Protein AF-A0A2K3KV44-F1 (afdb_monomer)

Structure (mmCIF, N/CA/C/O backbone):
data_AF-A0A2K3KV44-F1
#
_entry.id   AF-A0A2K3KV44-F1
#
loop_
_atom_site.group_PDB
_atom_site.id
_atom_site.type_symbol
_atom_site.label_atom_id
_atom_site.label_alt_id
_atom_site.label_comp_id
_atom_site.label_asym_id
_atom_site.label_entity_id
_atom_site.label_seq_id
_atom_site.pdbx_PDB_ins_code
_atom_site.Cartn_x
_atom_site.Cartn_y
_atom_site.Cartn_z
_atom_site.occupancy
_atom_site.B_iso_or_equiv
_atom_site.auth_seq_id
_atom_site.auth_comp_id
_atom_site.auth_asym_id
_atom_site.auth_atom_id
_atom_site.pdbx_PDB_model_num
ATOM 1 N N . THR A 1 1 ? -12.534 3.136 -22.586 1.00 43.69 1 THR A N 1
ATOM 2 C CA . THR A 1 1 ? -12.162 4.554 -22.428 1.00 43.69 1 THR A CA 1
ATOM 3 C C . THR A 1 1 ? -11.034 4.568 -21.434 1.00 43.69 1 THR A C 1
ATOM 5 O O . THR A 1 1 ? -11.189 3.961 -20.383 1.00 43.69 1 THR A O 1
ATOM 8 N N . ASP A 1 2 ? -9.877 5.070 -21.844 1.00 49.06 2 ASP A N 1
ATOM 9 C CA . ASP A 1 2 ? -8.622 4.978 -21.096 1.00 49.06 2 ASP A CA 1
ATOM 10 C C . ASP A 1 2 ? -8.694 5.941 -19.902 1.00 49.06 2 ASP A C 1
ATOM 12 O O . ASP A 1 2 ? -8.519 7.147 -20.054 1.00 49.06 2 ASP A O 1
ATOM 16 N N . HIS A 1 3 ? -9.109 5.422 -18.747 1.00 52.34 3 HIS A N 1
ATOM 17 C CA . HIS A 1 3 ? -9.047 6.143 -17.478 1.00 52.34 3 HIS A CA 1
ATOM 18 C C . HIS A 1 3 ? -7.620 6.009 -16.958 1.00 52.34 3 HIS A C 1
ATOM 20 O O . HIS A 1 3 ? -7.055 4.912 -17.016 1.00 52.34 3 HIS A O 1
ATOM 26 N N . ALA A 1 4 ? -7.025 7.099 -16.478 1.00 55.53 4 ALA A N 1
ATOM 27 C CA . ALA A 1 4 ? -5.692 7.025 -15.906 1.00 55.53 4 ALA A CA 1
ATOM 28 C C . ALA A 1 4 ? -5.719 6.033 -14.724 1.00 55.53 4 ALA A C 1
ATOM 30 O O . ALA A 1 4 ? -6.744 5.918 -14.044 1.00 55.53 4 ALA A O 1
ATOM 31 N N . PRO A 1 5 ? -4.620 5.307 -14.445 1.00 57.09 5 PRO A N 1
ATOM 32 C CA . PRO A 1 5 ? -4.587 4.252 -13.422 1.00 57.09 5 PRO A CA 1
ATOM 33 C C . PRO A 1 5 ? -4.879 4.734 -11.986 1.00 57.09 5 PRO A C 1
ATOM 35 O O . PRO A 1 5 ? -4.857 3.926 -11.064 1.00 57.09 5 PRO A O 1
ATOM 38 N N . PHE A 1 6 ? -5.144 6.031 -11.801 1.00 68.25 6 PHE A N 1
ATOM 39 C CA . PHE A 1 6 ? -5.311 6.722 -10.527 1.00 68.25 6 PHE A CA 1
ATOM 40 C C . PHE A 1 6 ? -6.598 7.571 -10.458 1.00 68.25 6 PHE A C 1
ATOM 42 O O . PHE A 1 6 ? -6.739 8.395 -9.558 1.00 68.25 6 PHE A O 1
ATOM 49 N N . ASP A 1 7 ? -7.544 7.395 -11.387 1.00 74.00 7 ASP A N 1
ATOM 50 C CA . ASP A 1 7 ? -8.792 8.182 -11.419 1.00 74.00 7 ASP A CA 1
ATOM 51 C C . ASP A 1 7 ? -9.801 7.782 -10.316 1.00 74.00 7 ASP A C 1
ATOM 53 O O . ASP A 1 7 ? -10.833 8.431 -10.152 1.00 74.00 7 ASP A O 1
ATOM 57 N N . ASP A 1 8 ? -9.520 6.718 -9.556 1.00 81.50 8 ASP A N 1
ATOM 58 C CA . ASP A 1 8 ? -10.363 6.178 -8.480 1.00 81.50 8 ASP A CA 1
ATOM 59 C C . ASP A 1 8 ? -9.771 6.343 -7.064 1.00 81.50 8 ASP A C 1
ATOM 61 O O . ASP A 1 8 ? -10.117 5.592 -6.152 1.00 81.50 8 ASP A O 1
ATOM 65 N N . ILE A 1 9 ? -8.909 7.345 -6.845 1.00 87.88 9 ILE A N 1
ATOM 66 C CA . ILE A 1 9 ? -8.366 7.644 -5.508 1.00 87.88 9 ILE A CA 1
ATOM 67 C C . ILE A 1 9 ? -9.450 8.249 -4.607 1.00 87.88 9 ILE A C 1
ATOM 69 O O . ILE A 1 9 ? -9.995 9.320 -4.879 1.00 87.88 9 ILE A O 1
ATOM 73 N N . ILE A 1 10 ? -9.716 7.585 -3.480 1.00 93.25 10 ILE A N 1
ATOM 74 C CA . ILE A 1 10 ? -10.660 8.041 -2.455 1.00 93.25 10 ILE A CA 1
ATOM 75 C C . ILE A 1 10 ? -9.918 8.184 -1.128 1.00 93.25 10 ILE A C 1
ATOM 77 O O . ILE A 1 10 ? -9.434 7.199 -0.574 1.00 93.25 10 ILE A O 1
ATOM 81 N N . MET A 1 11 ? -9.878 9.401 -0.584 1.00 94.75 11 MET A N 1
ATOM 82 C CA . MET A 1 11 ? -9.355 9.665 0.759 1.00 94.75 11 MET A CA 1
ATOM 83 C C . MET A 1 11 ? -10.452 9.461 1.805 1.00 94.75 11 MET A C 1
ATOM 85 O O . MET A 1 11 ? -11.424 10.212 1.838 1.00 94.75 11 MET A O 1
ATOM 89 N N . SER A 1 12 ? -10.281 8.470 2.682 1.00 96.44 12 SER A N 1
ATOM 90 C CA . SER A 1 12 ? -11.187 8.215 3.811 1.00 96.44 12 SER A CA 1
ATOM 91 C C . SER A 1 12 ? -10.684 8.810 5.127 1.00 96.44 12 SER A C 1
ATOM 93 O O . SER A 1 12 ? -11.488 9.067 6.019 1.00 96.44 12 SER A O 1
ATOM 95 N N . LEU A 1 13 ? -9.372 9.001 5.268 1.00 95.56 13 LEU A N 1
ATOM 96 C CA . LEU A 1 13 ? -8.733 9.664 6.405 1.00 95.56 13 LEU A CA 1
ATOM 97 C C . LEU A 1 13 ? -7.674 10.626 5.877 1.00 95.56 13 LEU A C 1
ATOM 99 O O . LEU A 1 13 ? -7.097 10.385 4.818 1.00 95.56 13 LEU A O 1
ATOM 103 N N . THR A 1 14 ? -7.349 11.678 6.629 1.00 96.69 14 THR A N 1
ATOM 104 C CA . THR A 1 14 ? -6.131 12.432 6.316 1.00 96.69 14 THR A CA 1
ATOM 105 C C . THR A 1 14 ? -4.906 11.531 6.527 1.00 96.69 14 THR A C 1
ATOM 107 O O . THR A 1 14 ? -4.948 10.636 7.380 1.00 96.69 14 THR A O 1
ATOM 110 N N . PRO A 1 15 ? -3.775 11.769 5.836 1.00 94.50 15 PRO A N 1
ATOM 111 C CA . PRO A 1 15 ? -2.560 10.990 6.074 1.00 94.50 15 PRO A CA 1
ATOM 112 C C . PRO A 1 15 ? -2.106 11.016 7.538 1.00 94.50 15 PRO A C 1
ATOM 114 O O . PR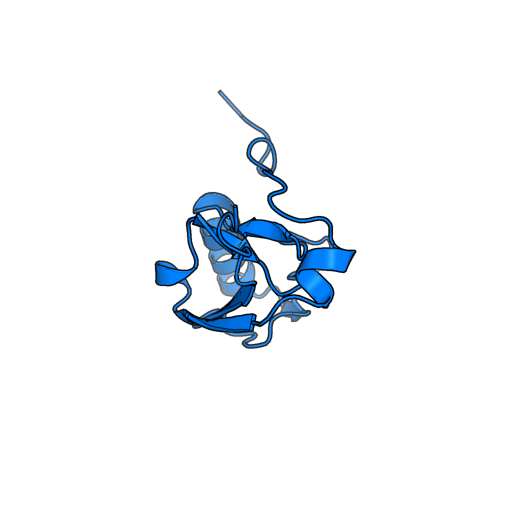O A 1 15 ? -1.597 10.021 8.050 1.00 94.50 15 PRO A O 1
ATOM 117 N N . ARG A 1 16 ? -2.337 12.135 8.242 1.00 95.19 16 ARG A N 1
ATOM 118 C CA . ARG A 1 16 ? -2.063 12.262 9.678 1.00 95.19 16 ARG A CA 1
ATOM 119 C C . ARG A 1 16 ? -2.961 11.343 10.503 1.00 95.19 16 ARG A C 1
ATOM 121 O O . ARG A 1 16 ? -2.450 10.636 11.367 1.00 95.19 16 ARG A O 1
ATOM 128 N N . ASP A 1 17 ? -4.262 11.333 10.242 1.00 96.00 17 ASP A N 1
ATOM 129 C CA . ASP A 1 17 ? -5.197 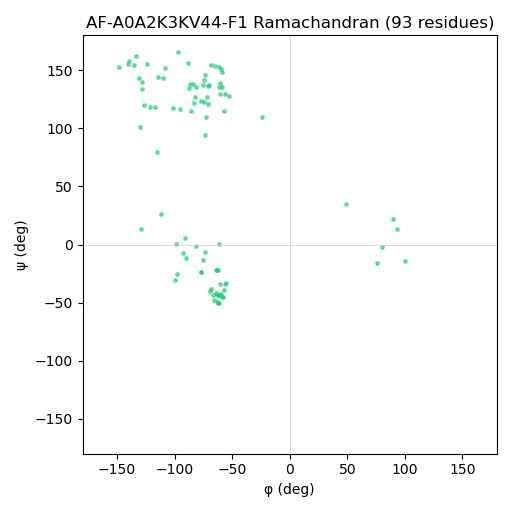10.502 11.005 1.00 96.00 17 ASP A CA 1
ATOM 130 C C . ASP A 1 17 ? -4.940 9.019 10.747 1.00 96.00 17 ASP A C 1
ATOM 132 O O . ASP A 1 17 ? -4.841 8.239 11.689 1.00 96.00 17 ASP A O 1
ATOM 136 N N . ALA A 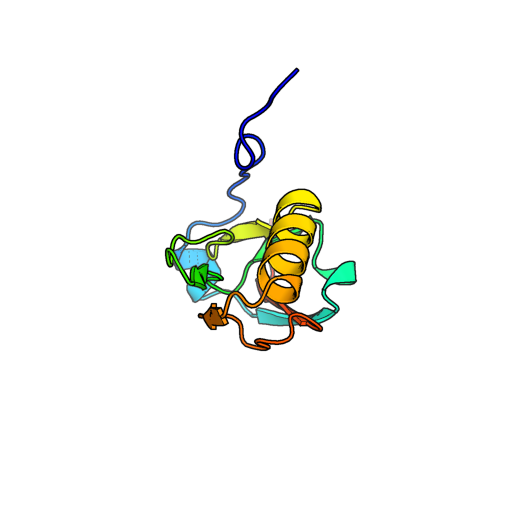1 18 ? -4.713 8.634 9.489 1.00 95.94 18 ALA A N 1
ATOM 137 C CA . ALA A 1 18 ? -4.324 7.272 9.138 1.00 95.94 18 ALA A CA 1
ATOM 138 C C . ALA A 1 18 ? -2.995 6.858 9.788 1.00 95.94 18 ALA A C 1
ATOM 140 O O . ALA A 1 18 ? -2.824 5.701 10.176 1.00 95.94 18 ALA A O 1
ATOM 141 N N . PHE A 1 19 ? -2.053 7.795 9.947 1.00 92.00 19 PHE A N 1
ATOM 142 C CA . PHE A 1 19 ? -0.792 7.533 10.632 1.00 92.00 19 PHE A CA 1
ATOM 143 C C . PHE A 1 19 ? -1.001 7.165 12.108 1.00 92.00 19 PHE A C 1
ATOM 145 O O . PHE A 1 19 ? -0.376 6.203 12.563 1.00 92.00 19 PHE A O 1
ATOM 152 N N . PHE A 1 20 ? -1.883 7.872 12.823 1.00 94.38 20 PHE A N 1
ATOM 153 C CA . PHE A 1 20 ? -2.170 7.647 14.249 1.00 94.38 20 PHE A CA 1
ATOM 154 C C . PHE A 1 20 ? -3.300 6.646 14.527 1.00 94.38 20 PHE A C 1
ATOM 156 O O . PHE A 1 20 ? -3.466 6.219 15.670 1.00 94.38 20 PHE A O 1
ATOM 163 N N . ALA A 1 21 ? -4.068 6.251 13.512 1.00 95.50 21 ALA A N 1
ATOM 164 C CA . ALA A 1 21 ? -5.123 5.261 13.650 1.00 95.50 21 ALA A CA 1
ATOM 165 C C . ALA A 1 21 ? -4.576 3.914 14.145 1.00 95.50 21 ALA A C 1
ATOM 167 O O . ALA A 1 21 ? -3.444 3.518 13.849 1.00 95.50 21 ALA A O 1
ATOM 168 N N . SER A 1 22 ? -5.419 3.164 14.859 1.00 96.69 22 SER A N 1
ATOM 169 C CA . SER A 1 22 ? -5.143 1.751 15.126 1.00 96.69 22 SER A CA 1
ATOM 170 C C . SER A 1 22 ? -5.071 0.988 13.807 1.00 96.69 22 SER A C 1
ATOM 172 O O . SER A 1 22 ? -5.916 1.175 12.933 1.00 96.69 22 SER A O 1
ATOM 174 N N . LYS A 1 23 ? -4.069 0.120 13.665 1.00 97.19 23 LYS A N 1
ATOM 175 C CA . LYS A 1 23 ? -3.788 -0.606 12.424 1.00 97.19 23 LYS A CA 1
ATOM 176 C C . LYS A 1 23 ? -3.776 -2.102 12.660 1.00 97.19 23 LYS A C 1
ATOM 178 O O . LYS A 1 23 ? -3.489 -2.572 13.759 1.00 97.19 23 LYS A O 1
ATOM 183 N N . ARG A 1 24 ? -4.041 -2.856 11.603 1.00 97.88 24 ARG A N 1
ATOM 184 C CA . ARG A 1 24 ? -3.939 -4.317 11.608 1.00 97.88 24 ARG A CA 1
ATOM 185 C C . ARG A 1 24 ? -3.533 -4.823 10.236 1.00 97.88 24 ARG A C 1
ATOM 187 O O . ARG A 1 24 ? -3.836 -4.197 9.226 1.00 97.88 24 ARG A O 1
ATOM 194 N N . LYS A 1 25 ? -2.876 -5.975 10.203 1.00 98.25 25 LYS A N 1
ATOM 195 C CA . LYS A 1 25 ? -2.500 -6.656 8.965 1.00 98.25 25 LYS A CA 1
ATOM 196 C C . LYS A 1 25 ? -3.648 -7.553 8.498 1.00 98.25 25 LYS A C 1
ATOM 198 O O . LYS A 1 25 ? -4.287 -8.214 9.315 1.00 98.25 25 LYS A O 1
ATOM 203 N N . VAL A 1 26 ? -3.920 -7.550 7.201 1.00 98.56 26 VAL A N 1
ATOM 204 C CA . VAL A 1 26 ? -4.915 -8.405 6.535 1.00 98.56 26 VAL A CA 1
ATOM 205 C C . VAL A 1 26 ? -4.308 -9.009 5.284 1.00 98.56 26 VAL A C 1
ATOM 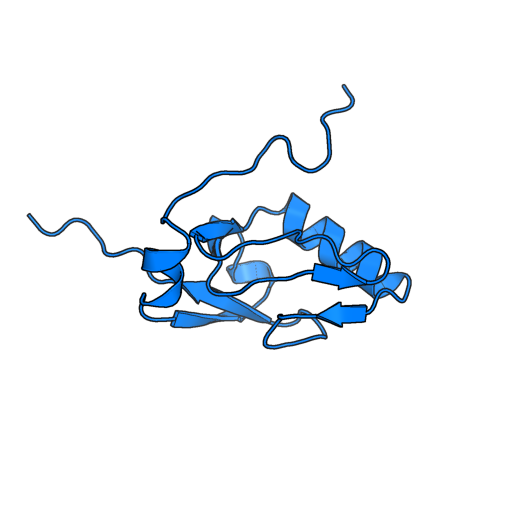207 O O . VAL A 1 26 ? -3.300 -8.502 4.793 1.00 98.56 26 VAL A O 1
ATOM 210 N N . THR A 1 27 ? -4.904 -10.073 4.747 1.00 98.62 27 THR A N 1
ATOM 211 C CA . THR A 1 27 ? -4.479 -10.564 3.430 1.00 98.62 27 THR A CA 1
ATOM 212 C C . THR A 1 27 ? -4.707 -9.489 2.367 1.00 98.62 27 THR A C 1
ATOM 214 O O . THR A 1 27 ? -5.602 -8.651 2.500 1.00 98.62 27 THR A O 1
ATOM 217 N N . VAL A 1 28 ? -3.920 -9.515 1.291 1.00 97.69 28 VAL A N 1
ATOM 218 C CA . VAL A 1 28 ? -4.063 -8.553 0.183 1.00 97.69 28 VAL A CA 1
ATOM 219 C C . VAL A 1 28 ? -5.474 -8.559 -0.421 1.00 97.69 28 VAL A C 1
ATOM 221 O O . VAL A 1 28 ? -6.008 -7.520 -0.779 1.00 97.69 28 VAL A O 1
ATOM 224 N N . LYS A 1 29 ? -6.135 -9.721 -0.460 1.00 97.94 29 LYS A N 1
ATOM 225 C CA . LYS A 1 29 ? -7.513 -9.835 -0.950 1.00 97.94 29 LYS A CA 1
ATOM 226 C C . LYS A 1 29 ? -8.512 -9.161 -0.011 1.00 97.94 29 LYS A C 1
ATOM 228 O O . LYS A 1 29 ? -9.458 -8.525 -0.455 1.00 97.94 29 LYS A O 1
ATOM 233 N N . GLU A 1 30 ? -8.315 -9.308 1.295 1.00 98.44 30 GLU A N 1
ATOM 234 C CA . GLU A 1 30 ? -9.181 -8.693 2.299 1.00 98.44 30 GLU A CA 1
ATOM 235 C C . GLU A 1 30 ? -8.935 -7.192 2.461 1.00 98.44 30 GLU A C 1
ATOM 237 O O . GLU A 1 30 ? -9.714 -6.544 3.159 1.00 98.44 30 GLU A O 1
ATOM 242 N N . SER A 1 31 ? -7.845 -6.636 1.930 1.00 98.31 31 SER A N 1
ATOM 243 C CA . SER A 1 31 ? -7.535 -5.212 2.077 1.00 98.31 31 SER A CA 1
ATOM 244 C C . SER A 1 31 ? -8.373 -4.324 1.156 1.00 98.31 31 SER A C 1
ATOM 246 O O . SER A 1 31 ? -8.597 -3.165 1.496 1.00 98.31 31 SER A O 1
ATOM 248 N N . ILE A 1 32 ? -8.882 -4.868 0.046 1.00 97.94 32 ILE A N 1
ATOM 249 C CA . ILE A 1 32 ? -9.702 -4.143 -0.929 1.00 97.94 32 ILE A CA 1
ATOM 250 C C . ILE A 1 32 ? -10.927 -3.527 -0.234 1.00 97.94 32 ILE A C 1
ATOM 252 O O . ILE A 1 32 ? -11.645 -4.193 0.513 1.00 97.94 32 ILE A O 1
ATOM 256 N N . GLY A 1 33 ? -11.146 -2.233 -0.467 1.00 97.19 33 GLY A N 1
ATOM 257 C CA . GLY A 1 33 ? -12.206 -1.431 0.145 1.00 97.19 33 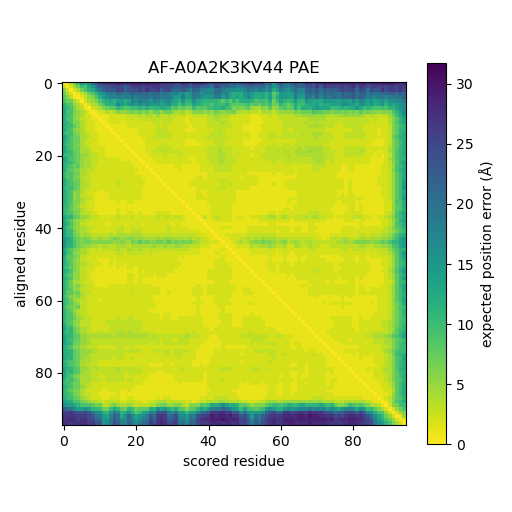GLY A CA 1
ATOM 258 C C . GLY A 1 33 ? -11.908 -0.938 1.566 1.00 97.19 33 GLY A C 1
ATOM 259 O O . GLY A 1 33 ? -12.729 -0.225 2.138 1.00 97.19 33 GLY A O 1
ATOM 260 N N . LYS A 1 34 ? -10.758 -1.286 2.157 1.00 98.12 34 LYS A N 1
ATOM 261 C CA . LYS A 1 34 ? -10.321 -0.771 3.468 1.00 98.12 34 LYS A CA 1
ATOM 262 C C . LYS A 1 34 ? -9.368 0.404 3.299 1.00 98.12 34 LYS A C 1
ATOM 264 O O . LYS A 1 34 ? -8.826 0.630 2.225 1.00 98.12 34 LYS A O 1
ATOM 269 N N . VAL A 1 35 ? -9.130 1.132 4.384 1.00 98.25 35 VAL A N 1
ATOM 270 C CA . VAL A 1 35 ? -8.212 2.273 4.380 1.00 98.25 35 VAL A CA 1
ATOM 271 C C . VAL A 1 35 ? -6.775 1.799 4.542 1.00 98.25 35 VAL A C 1
ATOM 273 O O . VAL A 1 35 ? -6.469 1.069 5.487 1.00 98.25 35 VAL A O 1
ATOM 276 N N . SER A 1 36 ? -5.890 2.220 3.642 1.00 98.12 36 SER A N 1
ATOM 277 C CA . SER A 1 36 ? -4.463 1.937 3.725 1.00 98.12 36 SER A CA 1
ATOM 278 C C . SER A 1 36 ? -3.880 2.525 5.005 1.00 98.12 36 SER A C 1
ATOM 280 O O . SER A 1 36 ? -4.089 3.694 5.335 1.00 98.12 36 SER A O 1
ATOM 282 N N . GLY A 1 37 ? -3.149 1.696 5.745 1.00 97.88 37 GLY A N 1
ATOM 283 C CA . GLY A 1 37 ? -2.384 2.098 6.923 1.00 97.88 37 GLY A CA 1
ATOM 284 C C . GLY A 1 37 ? -0.900 2.326 6.631 1.00 97.88 37 GLY A C 1
ATOM 285 O O . GLY A 1 37 ? -0.149 2.637 7.559 1.00 97.88 37 GLY A O 1
ATOM 286 N N . GLU A 1 38 ? -0.478 2.157 5.377 1.00 96.69 38 GLU A N 1
ATOM 287 C CA . GLU A 1 38 ? 0.916 2.198 4.942 1.00 96.69 38 GLU A CA 1
ATOM 288 C C . GLU A 1 38 ? 1.090 2.936 3.607 1.00 96.69 38 GLU A C 1
ATOM 290 O O . GLU A 1 38 ? 0.144 3.127 2.842 1.00 96.69 38 GLU A O 1
ATOM 295 N N . LEU A 1 39 ? 2.314 3.406 3.371 1.00 96.94 39 LEU A N 1
ATOM 296 C CA . LEU A 1 39 ? 2.726 4.044 2.126 1.00 96.94 39 LEU A CA 1
ATOM 297 C C . LEU A 1 39 ? 3.383 2.970 1.259 1.00 96.94 39 LEU A C 1
ATOM 299 O O . LEU A 1 39 ? 4.406 2.433 1.671 1.00 96.94 39 LEU A O 1
ATOM 303 N N . ILE A 1 40 ? 2.822 2.648 0.093 1.00 97.56 40 ILE A N 1
ATOM 304 C CA . ILE A 1 40 ? 3.359 1.595 -0.782 1.00 97.56 40 ILE A CA 1
ATOM 305 C C . ILE A 1 40 ? 3.808 2.198 -2.106 1.00 97.56 40 ILE A C 1
ATOM 307 O O . ILE A 1 40 ? 2.992 2.724 -2.868 1.00 97.56 40 ILE A O 1
ATOM 311 N N . CYS A 1 41 ? 5.104 2.070 -2.398 1.00 97.06 41 CYS A N 1
ATOM 312 C CA . CYS A 1 41 ? 5.718 2.587 -3.620 1.00 97.06 41 CYS A CA 1
ATOM 313 C C . CYS A 1 41 ? 6.493 1.472 -4.344 1.00 97.06 41 CYS A C 1
ATOM 315 O O . CYS A 1 41 ? 7.449 0.939 -3.764 1.00 97.06 41 CYS A O 1
ATOM 317 N N . PRO A 1 42 ? 6.149 1.137 -5.600 1.00 96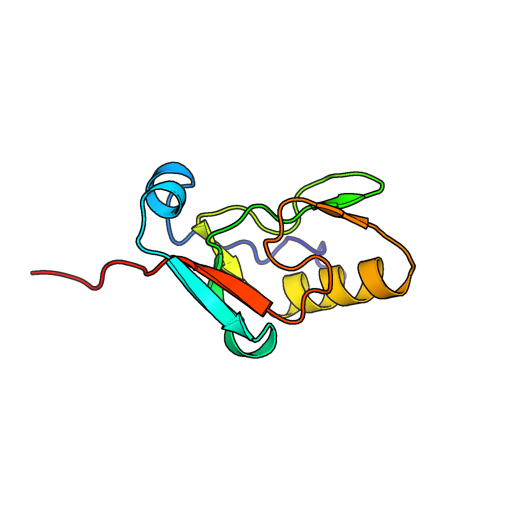.56 42 PRO A N 1
ATOM 318 C CA . PRO A 1 42 ? 7.000 0.316 -6.449 1.00 96.56 42 PRO A CA 1
ATOM 319 C C . PRO A 1 42 ? 8.200 1.118 -6.973 1.00 96.56 42 PRO A C 1
ATOM 321 O O . PRO A 1 42 ? 8.066 2.289 -7.342 1.00 96.56 42 PRO A O 1
ATOM 324 N N . TYR A 1 43 ? 9.368 0.485 -7.054 1.00 95.44 43 TYR A N 1
ATOM 325 C CA . TYR A 1 43 ? 10.593 1.066 -7.593 1.00 95.44 43 TYR A CA 1
ATOM 326 C C . TYR A 1 43 ? 11.242 0.167 -8.660 1.00 95.44 43 TYR A C 1
ATOM 328 O O . TYR A 1 43 ? 11.306 -1.048 -8.469 1.00 95.44 43 TYR A O 1
ATOM 336 N N . PRO A 1 44 ? 11.776 0.751 -9.752 1.00 92.38 44 PRO A N 1
ATOM 337 C CA . PRO A 1 44 ? 11.585 2.142 -10.197 1.00 92.38 44 PRO A CA 1
ATOM 338 C C . PRO A 1 44 ? 10.136 2.403 -10.679 1.00 92.38 44 PRO A C 1
ATOM 340 O O . PRO A 1 44 ? 9.477 1.458 -11.110 1.00 92.38 44 PRO A O 1
ATOM 343 N N . PRO A 1 45 ? 9.606 3.650 -10.630 1.00 91.25 45 PRO A N 1
ATOM 344 C CA . PRO A 1 45 ? 10.279 4.921 -10.321 1.00 91.25 45 PRO A CA 1
ATOM 345 C C . PRO A 1 45 ? 10.236 5.369 -8.845 1.00 91.25 45 PRO A C 1
ATOM 347 O O . PRO A 1 45 ? 10.885 6.354 -8.512 1.00 91.25 45 PRO A O 1
ATOM 350 N N . GLY A 1 46 ? 9.498 4.694 -7.956 1.00 92.62 46 GLY A N 1
ATOM 351 C CA . GLY A 1 46 ? 9.389 5.080 -6.539 1.00 92.62 46 GLY A CA 1
ATOM 352 C C . GLY A 1 46 ? 8.247 6.050 -6.217 1.00 92.62 46 GLY A C 1
ATOM 353 O O . GLY A 1 46 ? 8.298 6.735 -5.198 1.00 92.62 46 GLY A O 1
ATOM 354 N N . ILE A 1 47 ? 7.221 6.121 -7.070 1.00 94.00 47 ILE A N 1
ATOM 355 C CA . ILE A 1 47 ? 6.019 6.938 -6.834 1.00 94.00 47 ILE A CA 1
ATOM 356 C C . ILE A 1 47 ? 5.001 6.111 -6.029 1.00 94.00 47 ILE A C 1
ATOM 358 O O . ILE A 1 47 ? 4.787 4.948 -6.382 1.00 94.00 47 ILE A O 1
ATOM 362 N N . PRO A 1 48 ? 4.367 6.665 -4.977 1.00 94.19 48 PRO A N 1
ATOM 363 C CA . PRO A 1 48 ? 3.339 5.954 -4.225 1.00 94.19 48 PRO A CA 1
ATOM 364 C C . PRO A 1 48 ? 2.156 5.530 -5.094 1.00 94.19 48 PRO A C 1
ATOM 366 O O . PRO A 1 48 ? 1.646 6.317 -5.887 1.00 94.19 48 PRO A O 1
ATOM 369 N N . VAL A 1 49 ? 1.715 4.289 -4.903 1.00 95.62 49 VAL A N 1
ATOM 370 C CA . VAL A 1 49 ? 0.436 3.775 -5.423 1.00 95.62 49 VAL A CA 1
ATOM 371 C C . VAL A 1 49 ? -0.629 3.782 -4.333 1.00 95.62 49 VAL A C 1
ATOM 373 O O . VAL A 1 49 ? -1.805 3.931 -4.636 1.00 95.62 49 VAL A O 1
ATOM 376 N N . LEU A 1 50 ? -0.215 3.600 -3.076 1.00 96.12 50 LEU A N 1
ATOM 377 C CA . LEU A 1 50 ? -1.081 3.731 -1.912 1.00 96.12 50 LEU A CA 1
ATOM 378 C C . LEU A 1 50 ? -0.440 4.674 -0.905 1.00 96.12 50 LEU A C 1
ATOM 380 O O . LEU A 1 50 ? 0.740 4.531 -0.571 1.00 96.12 50 LEU A O 1
ATOM 384 N N . ILE A 1 51 ? -1.240 5.596 -0.390 1.00 96.12 51 ILE A N 1
ATOM 385 C CA . ILE A 1 51 ? -0.899 6.530 0.678 1.00 96.12 51 ILE A CA 1
ATOM 386 C C . ILE A 1 51 ? -1.760 6.200 1.906 1.00 96.12 51 ILE A C 1
ATOM 388 O O . ILE A 1 51 ? -2.928 5.829 1.763 1.00 96.12 51 ILE A O 1
ATOM 392 N N . PRO A 1 52 ? -1.235 6.335 3.140 1.00 97.50 52 PRO A N 1
ATOM 393 C CA . PRO A 1 52 ? -2.054 6.187 4.333 1.00 97.50 52 PRO A CA 1
ATOM 394 C C . PRO A 1 52 ? -3.293 7.089 4.278 1.00 97.50 52 PRO A C 1
ATOM 396 O O . PRO A 1 52 ? -3.179 8.296 4.072 1.00 97.50 52 PRO A O 1
ATOM 399 N N . GLY A 1 53 ? -4.467 6.503 4.498 1.00 97.12 53 GLY A N 1
ATOM 400 C CA . GLY A 1 53 ? -5.750 7.208 4.453 1.00 97.12 53 GLY A CA 1
ATOM 401 C C . GLY A 1 53 ? -6.534 7.038 3.154 1.00 97.12 53 GLY A C 1
ATOM 402 O O . GLY A 1 53 ? -7.742 7.285 3.155 1.00 97.12 53 GLY A O 1
ATOM 403 N N . GLU A 1 54 ? -5.902 6.543 2.090 1.00 97.25 54 GLU A N 1
ATOM 404 C CA . GLU A 1 54 ? -6.592 6.149 0.859 1.00 97.25 54 GLU A CA 1
ATOM 405 C C . GLU A 1 54 ? -7.363 4.844 1.046 1.00 97.25 54 GLU A C 1
ATOM 407 O O . GLU A 1 54 ? -6.924 3.939 1.757 1.00 97.25 54 GLU A O 1
ATOM 412 N N . VAL A 1 55 ? -8.505 4.716 0.379 1.00 97.38 55 VAL A N 1
ATOM 413 C CA . VAL A 1 55 ? -9.181 3.429 0.210 1.00 97.38 55 VAL A CA 1
ATOM 414 C C . VAL A 1 55 ? -8.372 2.582 -0.767 1.00 97.38 55 VAL A C 1
ATOM 416 O O . VAL A 1 55 ? -8.081 3.002 -1.883 1.00 97.38 55 VAL A O 1
ATOM 419 N N . ILE A 1 56 ? -8.031 1.365 -0.358 1.00 97.62 56 ILE A N 1
ATOM 420 C CA . ILE A 1 56 ? -7.310 0.406 -1.187 1.00 97.62 56 ILE A CA 1
ATOM 421 C C . ILE A 1 56 ? -8.271 -0.126 -2.248 1.00 97.62 56 ILE A C 1
ATOM 423 O O . ILE A 1 56 ? -9.196 -0.879 -1.933 1.00 97.62 56 ILE A O 1
ATOM 427 N N . THR A 1 57 ? -8.062 0.248 -3.505 1.00 96.62 57 THR A N 1
ATOM 428 C CA . THR A 1 57 ? -8.881 -0.239 -4.620 1.00 96.62 57 THR A CA 1
ATOM 429 C C . THR A 1 57 ? -8.316 -1.535 -5.198 1.00 96.62 57 THR A C 1
ATOM 431 O O . THR A 1 57 ? -7.126 -1.834 -5.069 1.00 96.62 57 THR A O 1
ATOM 434 N N . GLU A 1 58 ? -9.173 -2.322 -5.853 1.00 95.25 58 GLU A N 1
ATOM 435 C CA . GLU A 1 58 ? -8.748 -3.529 -6.576 1.00 95.25 58 GLU A CA 1
ATOM 436 C C . GLU A 1 58 ? -7.697 -3.188 -7.642 1.00 95.25 58 GLU A C 1
ATOM 438 O O . GLU A 1 58 ? -6.679 -3.863 -7.744 1.00 95.25 58 GLU A O 1
ATOM 443 N N . ARG A 1 59 ? -7.862 -2.058 -8.343 1.00 93.88 59 ARG A N 1
ATOM 444 C CA . ARG A 1 59 ? -6.902 -1.571 -9.345 1.00 93.88 59 ARG A CA 1
ATOM 445 C C . ARG A 1 59 ? -5.525 -1.274 -8.764 1.00 93.88 59 ARG A C 1
ATOM 447 O O . ARG A 1 59 ? -4.524 -1.648 -9.372 1.00 93.88 59 ARG A O 1
ATOM 454 N N . ALA A 1 60 ? -5.461 -0.620 -7.603 1.00 95.25 60 ALA A N 1
ATOM 455 C CA . ALA A 1 60 ? -4.195 -0.339 -6.931 1.00 95.25 60 ALA A CA 1
ATOM 456 C C . ALA A 1 60 ? -3.468 -1.640 -6.555 1.00 95.25 60 ALA A C 1
ATOM 458 O O . ALA A 1 60 ? -2.266 -1.779 -6.794 1.00 95.25 60 ALA A O 1
ATOM 459 N N . VAL A 1 61 ? -4.210 -2.619 -6.026 1.00 96.19 61 VAL A N 1
ATOM 460 C CA . VAL A 1 61 ? -3.685 -3.952 -5.697 1.00 96.19 61 VAL A CA 1
ATOM 461 C C . VAL A 1 61 ? -3.194 -4.675 -6.952 1.00 96.19 61 VAL A C 1
ATOM 463 O O . VAL A 1 61 ? -2.052 -5.134 -6.978 1.00 96.19 61 VAL A O 1
ATOM 466 N N . ASP A 1 62 ? -4.006 -4.732 -8.005 1.00 95.81 62 ASP A N 1
ATOM 467 C CA . ASP A 1 62 ? -3.661 -5.390 -9.266 1.00 95.81 62 ASP A CA 1
ATOM 468 C C . ASP A 1 62 ? -2.420 -4.7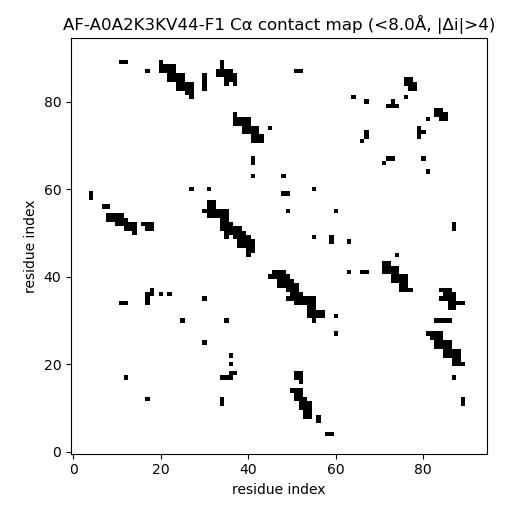69 -9.909 1.00 95.81 62 ASP A C 1
ATOM 470 O O . ASP A 1 62 ? -1.522 -5.484 -10.367 1.00 95.81 62 ASP A O 1
ATOM 474 N N . TYR A 1 63 ? -2.323 -3.438 -9.899 1.00 95.12 63 TYR A N 1
ATOM 475 C CA . TYR A 1 63 ? -1.150 -2.728 -10.392 1.00 95.12 63 TYR A CA 1
ATOM 476 C C . TYR A 1 63 ? 0.099 -3.092 -9.586 1.00 95.12 63 TYR A C 1
ATOM 478 O O . TYR A 1 63 ? 1.106 -3.486 -10.178 1.00 95.12 63 TYR A O 1
ATOM 486 N N . LEU A 1 64 ? 0.032 -3.028 -8.251 1.00 96.12 64 LEU A N 1
ATOM 487 C CA . LEU A 1 64 ? 1.146 -3.365 -7.359 1.00 96.12 64 LEU A CA 1
ATOM 488 C C . LEU A 1 64 ? 1.624 -4.812 -7.543 1.00 96.12 64 LEU A C 1
ATOM 490 O O . LEU A 1 64 ? 2.825 -5.060 -7.669 1.00 96.12 64 LEU A O 1
ATOM 494 N N . LEU A 1 65 ? 0.698 -5.770 -7.618 1.00 96.75 65 LEU A N 1
ATOM 495 C CA . LEU A 1 65 ? 1.015 -7.176 -7.879 1.00 96.75 65 LEU A CA 1
ATOM 496 C C . LEU A 1 65 ? 1.640 -7.364 -9.270 1.00 96.75 65 LEU A C 1
ATOM 498 O O . LEU A 1 65 ? 2.621 -8.102 -9.411 1.00 96.75 65 LEU A O 1
ATOM 502 N N . SER A 1 66 ? 1.113 -6.673 -10.286 1.00 96.69 66 SER A N 1
ATOM 503 C CA . SER A 1 66 ? 1.611 -6.714 -11.664 1.00 96.69 66 SER A CA 1
ATOM 504 C C . SER A 1 66 ? 3.039 -6.182 -11.772 1.00 96.69 66 SER A C 1
ATOM 506 O O . SER A 1 66 ? 3.902 -6.869 -12.322 1.00 96.69 66 SER A O 1
ATOM 508 N N . VAL A 1 67 ? 3.339 -5.006 -11.213 1.00 96.06 67 VAL A N 1
ATOM 509 C CA . VAL A 1 67 ? 4.699 -4.441 -11.271 1.00 96.06 67 VAL A CA 1
ATOM 510 C C . VAL A 1 67 ? 5.689 -5.248 -10.434 1.00 96.06 67 VAL A C 1
ATOM 512 O O . VAL A 1 67 ? 6.792 -5.512 -10.911 1.00 96.06 67 VAL A O 1
ATOM 515 N N . ARG A 1 68 ? 5.283 -5.757 -9.259 1.00 96.06 68 ARG A N 1
ATOM 516 C CA . ARG A 1 68 ? 6.104 -6.686 -8.463 1.00 96.06 68 ARG A CA 1
ATOM 517 C C . ARG A 1 68 ? 6.452 -7.939 -9.265 1.00 96.06 68 ARG A C 1
ATOM 519 O O . ARG A 1 68 ? 7.602 -8.360 -9.292 1.00 96.06 68 ARG A O 1
ATOM 526 N N . SER A 1 69 ? 5.475 -8.529 -9.961 1.00 97.06 69 SER A N 1
ATOM 527 C CA . SER A 1 69 ? 5.705 -9.722 -10.796 1.00 97.06 69 SER A CA 1
ATOM 528 C C . SER A 1 69 ? 6.687 -9.482 -11.950 1.00 97.06 69 SER A C 1
ATOM 530 O O . SER A 1 69 ? 7.310 -10.424 -12.431 1.00 97.06 69 SER A O 1
ATOM 532 N N . LYS A 1 70 ? 6.859 -8.220 -12.361 1.00 96.75 70 LYS A N 1
ATOM 533 C CA . LYS A 1 70 ? 7.805 -7.782 -13.396 1.00 96.75 70 LYS A CA 1
ATOM 534 C C . LYS A 1 70 ? 9.1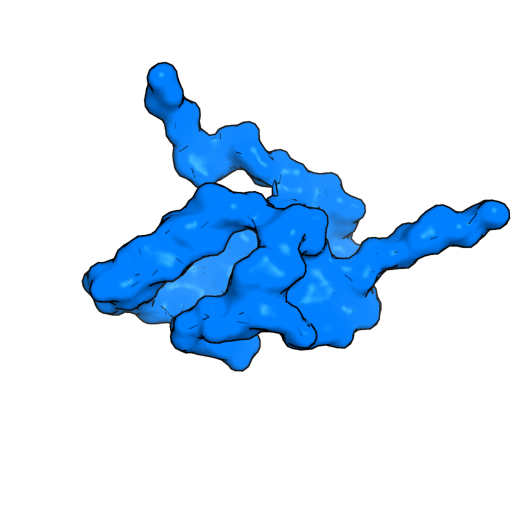74 -7.385 -12.832 1.00 96.75 70 LYS A C 1
ATOM 536 O O . LYS A 1 70 ? 10.015 -6.912 -13.588 1.00 96.75 70 LYS A O 1
ATOM 541 N N . GLY A 1 71 ? 9.401 -7.586 -11.532 1.00 96.44 71 GLY A N 1
ATOM 542 C CA . GLY A 1 71 ? 10.676 -7.321 -10.868 1.00 96.44 71 GLY A CA 1
ATOM 543 C C . GLY A 1 71 ? 10.802 -5.935 -10.240 1.00 96.44 71 GLY A C 1
ATOM 544 O O . GLY A 1 71 ? 11.916 -5.552 -9.900 1.00 96.44 71 GLY A O 1
ATOM 545 N N . ALA A 1 72 ? 9.707 -5.178 -10.090 1.00 96.44 72 ALA A N 1
ATOM 546 C CA . ALA A 1 72 ? 9.747 -3.946 -9.304 1.00 96.44 72 ALA A CA 1
ATOM 547 C C . ALA A 1 72 ? 9.898 -4.262 -7.808 1.00 96.44 72 ALA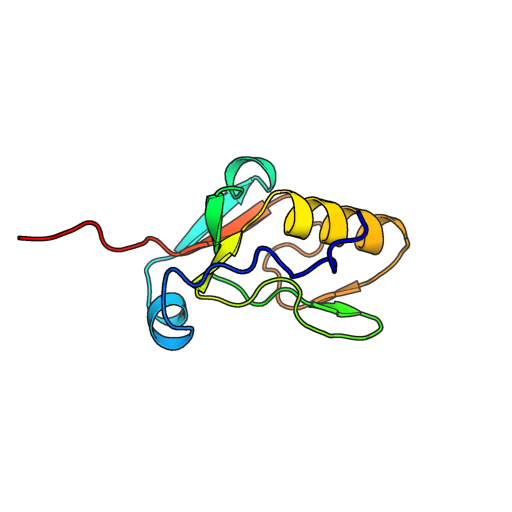 A C 1
ATOM 549 O O . ALA A 1 72 ? 9.202 -5.133 -7.275 1.00 96.44 72 ALA A O 1
ATOM 550 N N . ASP A 1 73 ? 10.752 -3.504 -7.130 1.00 96.88 73 ASP A N 1
ATOM 551 C CA . ASP A 1 73 ? 10.895 -3.553 -5.680 1.00 96.88 73 ASP A CA 1
ATOM 552 C C . ASP A 1 73 ? 9.712 -2.851 -5.019 1.00 96.88 73 ASP A C 1
ATOM 554 O O . ASP A 1 73 ? 9.303 -1.770 -5.439 1.00 96.88 73 ASP A O 1
ATOM 558 N N . ILE A 1 74 ? 9.173 -3.438 -3.954 1.00 97.62 74 ILE A N 1
ATOM 559 C CA . ILE A 1 74 ? 8.097 -2.826 -3.172 1.00 97.62 74 ILE A CA 1
ATOM 560 C C . ILE A 1 74 ? 8.691 -2.220 -1.906 1.00 97.62 74 ILE A C 1
ATOM 562 O O . ILE A 1 74 ? 9.230 -2.925 -1.054 1.00 97.62 74 ILE A O 1
ATOM 566 N N . SER A 1 75 ? 8.565 -0.902 -1.778 1.00 96.88 75 SER A N 1
ATOM 567 C CA . SER A 1 75 ? 9.020 -0.142 -0.614 1.00 96.88 75 SER A CA 1
ATOM 568 C C . SER A 1 75 ? 7.844 0.362 0.223 1.00 96.88 75 SER A C 1
ATOM 570 O O . SER A 1 75 ? 6.742 0.569 -0.288 1.00 96.88 75 SER A O 1
ATOM 572 N N . GLY A 1 76 ? 8.082 0.526 1.526 1.00 95.81 76 GLY A N 1
ATOM 573 C CA . GLY A 1 76 ? 7.111 1.055 2.490 1.00 95.81 76 GLY A CA 1
ATOM 574 C C . GLY A 1 76 ? 5.998 0.082 2.910 1.00 95.81 76 GLY A C 1
ATOM 575 O O . GLY A 1 76 ? 5.402 0.279 3.968 1.00 95.81 76 GLY A O 1
ATOM 576 N N . ALA A 1 77 ? 5.794 -1.011 2.166 1.00 96.94 77 ALA A N 1
ATOM 577 C CA . ALA A 1 77 ? 4.934 -2.112 2.584 1.00 96.94 77 ALA A CA 1
ATOM 578 C C . ALA A 1 77 ? 5.564 -2.917 3.734 1.00 96.94 77 ALA A C 1
ATOM 580 O O . ALA A 1 77 ? 6.735 -3.299 3.688 1.00 96.94 77 ALA A O 1
ATOM 581 N N . SER A 1 78 ? 4.760 -3.262 4.738 1.00 97.62 78 SER A N 1
ATOM 582 C CA . SER A 1 78 ? 5.131 -4.171 5.828 1.00 97.62 78 SER A CA 1
ATOM 583 C C . SER A 1 78 ? 5.421 -5.595 5.339 1.00 97.62 78 SER A C 1
ATOM 585 O O . SER A 1 78 ? 6.079 -6.368 6.038 1.00 97.62 78 SER A O 1
ATOM 587 N N . ASP A 1 79 ? 4.897 -5.961 4.172 1.00 97.88 79 ASP A N 1
ATOM 588 C CA . ASP A 1 79 ? 5.155 -7.219 3.482 1.00 97.88 79 ASP A CA 1
ATOM 589 C C . ASP A 1 79 ? 5.523 -6.923 2.016 1.00 97.88 79 ASP A C 1
ATOM 591 O O . ASP A 1 79 ? 4.634 -6.673 1.198 1.00 97.88 79 ASP A O 1
ATOM 595 N N . PRO A 1 80 ? 6.821 -6.951 1.659 1.00 95.00 80 PRO A N 1
ATOM 596 C CA . PRO A 1 80 ? 7.281 -6.665 0.298 1.00 95.00 80 PRO A CA 1
ATOM 597 C C . PRO A 1 80 ? 6.763 -7.659 -0.749 1.00 95.00 80 PRO A C 1
ATOM 599 O O . PRO A 1 80 ? 6.702 -7.342 -1.937 1.00 95.00 80 PRO A O 1
ATOM 602 N N . LEU A 1 81 ? 6.363 -8.864 -0.324 1.00 96.50 81 LEU A N 1
ATOM 603 C CA . LEU A 1 81 ? 5.741 -9.846 -1.206 1.00 96.50 81 LEU A CA 1
ATOM 604 C C . LEU A 1 81 ? 4.255 -9.567 -1.416 1.00 96.50 81 LEU A C 1
ATOM 606 O O . LEU A 1 81 ? 3.634 -10.306 -2.169 1.00 96.50 81 LEU A O 1
ATOM 610 N N . LEU A 1 82 ? 3.672 -8.536 -0.796 1.00 97.38 82 LEU A N 1
ATOM 611 C CA . LEU A 1 82 ? 2.259 -8.162 -0.922 1.00 97.38 82 LEU A CA 1
ATOM 612 C C . LEU A 1 82 ? 1.303 -9.353 -0.726 1.00 97.38 82 LEU A C 1
ATOM 614 O O . LEU A 1 82 ? 0.271 -9.447 -1.388 1.00 97.38 82 LEU A O 1
ATOM 618 N N . SER A 1 83 ? 1.647 -10.291 0.164 1.00 98.06 83 SER A N 1
ATOM 619 C CA . SER A 1 83 ? 0.699 -11.324 0.609 1.00 98.06 83 SER A CA 1
ATOM 620 C C . SER A 1 83 ? -0.283 -10.739 1.629 1.00 98.06 83 SER A C 1
ATOM 622 O O . SER A 1 83 ? -1.412 -11.214 1.786 1.00 98.06 83 SER A O 1
ATOM 624 N N . SER A 1 84 ? 0.130 -9.661 2.292 1.00 98.38 84 SER A N 1
ATOM 625 C CA . SER A 1 84 ? -0.638 -8.918 3.275 1.00 98.38 84 SER A CA 1
ATOM 626 C C . SER A 1 84 ? -0.440 -7.408 3.147 1.00 98.38 84 SER A C 1
ATOM 628 O O . SER A 1 84 ? 0.586 -6.954 2.650 1.00 98.38 84 SER A O 1
ATOM 630 N N . ILE A 1 85 ? -1.432 -6.647 3.613 1.00 98.31 85 ILE A N 1
ATOM 631 C CA . ILE A 1 85 ? -1.409 -5.182 3.689 1.00 98.31 85 ILE A CA 1
ATOM 632 C C . ILE A 1 85 ? -1.852 -4.751 5.092 1.00 98.31 85 ILE A C 1
ATOM 634 O O . ILE A 1 85 ? -2.719 -5.373 5.716 1.00 98.31 85 ILE A O 1
ATOM 638 N N . VAL A 1 86 ? -1.240 -3.694 5.612 1.00 98.44 86 VAL A N 1
ATOM 639 C CA . VAL A 1 86 ? -1.635 -3.006 6.839 1.00 98.44 86 VAL A CA 1
ATOM 640 C C . VAL A 1 86 ? -2.755 -2.023 6.524 1.00 98.44 86 VAL A C 1
ATOM 642 O O . VAL A 1 86 ? -2.592 -1.097 5.736 1.00 98.44 86 VAL A O 1
ATOM 645 N N . VAL A 1 87 ? -3.890 -2.195 7.193 1.00 98.50 87 VAL A N 1
ATOM 646 C CA . VAL A 1 87 ? -5.058 -1.319 7.071 1.00 98.50 87 VAL A CA 1
ATOM 647 C C . VAL A 1 87 ? -5.255 -0.511 8.346 1.00 98.50 87 VAL A C 1
ATOM 649 O O . VAL A 1 87 ? -5.032 -1.017 9.451 1.00 98.50 87 VAL A O 1
ATOM 652 N N . ALA A 1 88 ? -5.676 0.741 8.191 1.00 97.81 88 ALA A N 1
ATOM 653 C CA . ALA A 1 88 ? -6.099 1.603 9.283 1.00 97.81 88 ALA A CA 1
ATOM 654 C C . ALA A 1 88 ? -7.571 1.335 9.625 1.00 97.81 88 ALA A C 1
ATOM 656 O O . ALA A 1 88 ? -8.420 1.181 8.744 1.00 97.81 88 ALA A O 1
ATOM 657 N N . ASN A 1 89 ? -7.884 1.285 10.917 1.00 94.44 89 ASN A N 1
ATOM 658 C CA . ASN A 1 89 ? -9.262 1.286 11.381 1.00 94.44 89 ASN A CA 1
ATOM 659 C C . ASN A 1 89 ? -9.817 2.704 11.230 1.00 94.44 89 ASN A C 1
ATOM 661 O O . ASN A 1 89 ? -9.283 3.650 11.809 1.00 94.44 89 ASN A O 1
ATOM 665 N N . VAL A 1 90 ? -10.907 2.838 10.483 1.00 87.75 90 VAL A N 1
ATOM 666 C CA . VAL A 1 90 ? -11.703 4.065 10.481 1.00 87.75 90 VAL A CA 1
ATOM 667 C C . VAL A 1 90 ? -12.525 4.044 11.761 1.00 87.75 90 VAL A C 1
ATOM 669 O O . VAL A 1 90 ? -13.217 3.060 12.027 1.00 87.75 90 VAL A O 1
ATOM 672 N N . GLY A 1 91 ? -12.396 5.077 12.593 1.00 74.75 91 GLY A N 1
ATOM 673 C CA . GLY A 1 91 ? -13.268 5.232 13.751 1.00 74.75 91 GLY A CA 1
ATOM 674 C C . GLY A 1 91 ? -14.712 5.271 13.266 1.00 74.75 91 GLY A C 1
ATOM 675 O O . GLY A 1 91 ? -15.076 6.172 12.517 1.00 74.75 91 GLY A O 1
ATOM 676 N N . GLY A 1 92 ? -15.503 4.265 13.640 1.00 52.28 92 GLY A N 1
ATOM 677 C CA . GLY A 1 92 ? -16.945 4.315 13.459 1.00 52.28 92 GLY A CA 1
ATOM 678 C C . GLY A 1 92 ? -17.505 5.497 14.241 1.00 52.28 92 GLY A C 1
ATOM 679 O O . GLY A 1 92 ? -17.051 5.786 15.348 1.00 52.28 92 GLY A O 1
ATOM 680 N N . GLU A 1 93 ? -18.445 6.178 13.603 1.00 47.09 93 GLU A N 1
ATOM 681 C CA . GLU A 1 93 ? -19.400 7.125 14.163 1.00 47.09 93 GLU A CA 1
ATOM 682 C C . GLU A 1 93 ? -19.647 6.875 15.661 1.00 47.09 93 GLU A C 1
ATOM 684 O O . GLU A 1 93 ? -20.241 5.872 16.040 1.00 47.09 93 GLU A O 1
ATOM 689 N N . ASN A 1 94 ? -19.162 7.775 16.516 1.00 33.62 94 ASN A N 1
ATOM 690 C CA . ASN A 1 94 ? -19.563 7.837 17.918 1.00 33.62 94 ASN A CA 1
ATOM 691 C C . ASN A 1 94 ? -20.278 9.172 18.138 1.00 33.62 94 ASN A C 1
ATOM 693 O O . ASN A 1 94 ? -19.681 10.136 18.623 1.00 33.62 94 ASN A O 1
ATOM 697 N N . TYR A 1 95 ? -21.549 9.202 17.742 1.00 34.34 95 TYR A N 1
ATOM 698 C CA . TYR A 1 95 ? -22.609 9.835 18.522 1.00 34.34 95 TYR A CA 1
ATOM 699 C C . TYR A 1 95 ? -23.590 8.745 18.942 1.00 34.34 95 TYR A C 1
ATOM 701 O O . TYR A 1 95 ? -23.880 7.876 18.090 1.00 34.34 95 TYR A O 1
#

Sequence (95 aa):
TDHAPFDDIIMSLTPRDAFFASKRKVTVKESIGKVSGELICPYPPGIPVLIPGEVITERAVDYLLSVRSKGADISGASDPLLSSIVVANVGGENY

Mean predicted aligned error: 4.79 Å

pLDDT: mean 90.68, std 15.07, range [33.62, 98.62]

Secondary structure (DSSP, 8-state):
----TTTT--BSS-HHHHHHS-EEEEEHHHHTTSEE-S-BEEETT---SB-TTBB--HHHHHHHHHHHHTTPEEES-SSTT-SEEEEEPP-----

Foldseek 3Di:
DDDPLCNPKDFQDDLVCLQPFDKDKDFLVVQAQFFASWFKAWPVVGDTLHGGRIHHHPSSSVVLQVVVVVPTFIPGAPDRNRRMGMGGDDDPDDD

InterPro domains:
  IPR008286 Orn/Lys/Arg decarboxylase, C-terminal [PF03711] (13-72)
  IPR036633 Orn/Lys/Arg decarboxylase, C-terminal domain superfamily [SSF55904] (10-89)
  IPR052357 Orn/Lys/Arg decarboxylase class-I [PTHR43277] (2-88)

Nearest PDB structures (foldseek):
  6y3x-assembly1_A  TM=8.150E-01  e=4.676E-06  Francisella tularensis subsp. novicida
  5fkx-assembly1_A  TM=8.095E-01  e=9.103E-06  Escherichia coli K-12
  3n75-assembly1_A  TM=7.216E-01  e=6.524E-06  Escherichia coli K-12
  2x3l-assembly1_B  TM=8.941E-01  e=1.495E-04  Staphylococcus aureus
  2x3l-assembly1_A  TM=8.525E-01  e=4.959E-04  Staphylococcus aureus

Radius of gyration: 13.06 Å; Cα contacts (8 Å, |Δi|>4): 189; chains: 1; bounding box: 34×24×41 Å

Solvent-accessible surface area (backbone atoms only — not comparable to full-atom values): 5358 Å² total; per-residue (Å²): 130,93,68,61,99,67,79,79,76,42,75,79,39,55,52,67,54,16,64,73,33,61,66,47,78,36,44,45,80,70,35,48,78,35,30,23,39,38,45,31,20,46,30,86,90,54,59,70,74,39,46,30,7,27,43,32,44,64,65,50,51,52,48,53,53,52,44,41,76,74,69,34,46,52,40,66,45,97,36,63,83,55,64,35,40,47,30,23,56,74,82,72,86,85,127

Organism: Trifolium pratense (NCBI:txid57577)